Protein AF-A0A1Y1YD79-F1 (afdb_monomer_lite)

Foldseek 3Di:
DPDPDPDLVVLVVVLVVLVVVLVVVVVVCVVVLALVPPDLVVLLVQLLVLLLVLLVLLQQCLQPVQNRPLQVDVVRDPSSVSVNVSSVVNNVSSVVSNVSNLPRDDDPVVVVVNVVSVVVNVVSCCVSVVVSVVCNVCVDD

pLDDT: mean 78.59, std 9.64, range [39.59, 90.44]

Secondary structure (DSSP, 8-state):
-------HHHHHHHHHHHHHHHHHHHHHHHHHT--TTS-HHHHHHHHHHHHHHHHHHHHHHHH-TTT-TTS-SSSPPHHHHHHHHHHHHHHHHHHHHHHHHHHS---HHHHHHHHHHHHHHHHHHHHHHHHHHHHHHS---

Structure (mmCIF, N/CA/C/O backbone):
data_AF-A0A1Y1YD79-F1
#
_entry.id   AF-A0A1Y1YD79-F1
#
loop_
_atom_site.group_PDB
_atom_site.id
_atom_site.type_symbol
_atom_site.label_atom_id
_atom_site.label_alt_id
_atom_site.label_comp_id
_atom_site.label_asym_id
_atom_site.label_entity_id
_atom_site.label_seq_id
_atom_site.pdbx_PDB_ins_code
_atom_site.Cartn_x
_atom_site.Cartn_y
_atom_site.Cartn_z
_atom_site.occupancy
_atom_site.B_iso_or_equiv
_atom_site.auth_seq_id
_atom_site.auth_comp_id
_atom_site.auth_asym_id
_atom_site.auth_atom_id
_atom_site.pdbx_PDB_model_num
ATOM 1 N N . MET A 1 1 ? 23.266 -14.868 -17.206 1.00 39.59 1 MET A N 1
ATOM 2 C CA . MET A 1 1 ? 22.497 -15.774 -16.323 1.00 39.59 1 MET A CA 1
ATOM 3 C C . MET A 1 1 ? 21.156 -16.021 -16.988 1.00 39.59 1 MET A C 1
ATOM 5 O O . MET A 1 1 ? 20.575 -15.062 -17.471 1.00 39.59 1 MET A O 1
ATOM 9 N N . GLY A 1 2 ? 20.711 -17.273 -17.120 1.00 45.06 2 GLY A N 1
ATOM 10 C CA . GLY A 1 2 ? 19.407 -17.556 -17.725 1.00 45.06 2 GLY A CA 1
ATOM 11 C C . GLY A 1 2 ? 18.304 -16.983 -16.843 1.00 45.06 2 GLY A C 1
ATOM 12 O O . GLY A 1 2 ? 18.193 -17.384 -15.686 1.00 45.06 2 GLY A O 1
ATOM 13 N N . VAL A 1 3 ? 17.538 -16.026 -17.363 1.00 57.69 3 VAL A N 1
ATOM 14 C CA . VAL A 1 3 ? 16.358 -15.502 -16.676 1.00 57.69 3 VAL A CA 1
ATOM 15 C C . VAL A 1 3 ? 15.357 -16.651 -16.593 1.00 57.69 3 VAL A C 1
ATOM 17 O O . VAL A 1 3 ? 14.778 -17.063 -17.598 1.00 57.69 3 VAL A O 1
ATOM 20 N N . TYR A 1 4 ? 15.211 -17.242 -15.409 1.00 59.88 4 TYR A N 1
ATOM 21 C CA . TYR A 1 4 ? 14.162 -18.224 -15.172 1.00 59.88 4 TYR A CA 1
ATOM 22 C C . TYR A 1 4 ? 12.833 -17.479 -15.187 1.00 59.88 4 TYR A C 1
ATOM 24 O O . TYR A 1 4 ? 12.464 -16.807 -14.225 1.00 59.88 4 TYR A O 1
ATOM 32 N N . ASN A 1 5 ? 12.125 -17.576 -16.308 1.00 68.38 5 ASN A N 1
ATOM 33 C CA . ASN A 1 5 ? 10.818 -16.963 -16.457 1.00 68.38 5 ASN A CA 1
ATOM 34 C C . ASN A 1 5 ? 9.838 -17.665 -15.522 1.00 68.38 5 ASN A C 1
ATOM 36 O O . ASN A 1 5 ? 9.380 -18.771 -15.811 1.00 68.38 5 ASN A O 1
ATOM 40 N N . VAL A 1 6 ? 9.512 -17.020 -14.400 1.00 71.88 6 VAL A N 1
ATOM 41 C CA . VAL A 1 6 ? 8.352 -17.410 -13.597 1.00 71.88 6 VAL A CA 1
ATOM 42 C C . VAL A 1 6 ? 7.128 -17.304 -14.506 1.00 71.88 6 VAL A C 1
ATOM 44 O O . VAL A 1 6 ? 6.858 -16.199 -14.989 1.00 71.88 6 VAL A O 1
ATOM 47 N N . PRO A 1 7 ? 6.400 -18.407 -14.752 1.00 82.06 7 PRO A N 1
ATOM 48 C CA . PRO A 1 7 ? 5.242 -18.391 -15.629 1.00 82.06 7 PRO A CA 1
ATOM 49 C C . PRO A 1 7 ? 4.185 -17.387 -15.164 1.00 82.06 7 PRO A C 1
ATOM 51 O O . PRO A 1 7 ? 3.864 -17.324 -13.975 1.00 82.06 7 PRO A O 1
ATOM 54 N N . ASP A 1 8 ? 3.582 -16.663 -16.106 1.00 80.56 8 ASP A N 1
ATOM 55 C CA . ASP A 1 8 ? 2.579 -15.632 -15.804 1.00 80.56 8 ASP A CA 1
ATOM 56 C C . ASP A 1 8 ? 1.382 -16.189 -15.024 1.00 80.56 8 ASP A C 1
ATOM 58 O O . ASP A 1 8 ? 0.849 -15.527 -14.135 1.00 80.56 8 ASP A O 1
ATOM 62 N N . TRP A 1 9 ? 1.005 -17.449 -15.268 1.00 80.81 9 TRP A N 1
ATOM 63 C CA . TRP A 1 9 ? -0.070 -18.109 -14.525 1.00 80.81 9 TRP A CA 1
ATOM 64 C C . TRP A 1 9 ? 0.241 -18.247 -13.027 1.00 80.81 9 TRP A C 1
ATOM 66 O O . TRP A 1 9 ? -0.676 -18.140 -12.217 1.00 80.81 9 TRP A O 1
ATOM 76 N N . ILE A 1 10 ? 1.512 -18.418 -12.636 1.00 84.69 10 ILE A N 1
ATOM 77 C CA . ILE A 1 10 ? 1.909 -18.442 -11.220 1.00 84.69 10 ILE A CA 1
ATOM 78 C C . ILE A 1 10 ? 1.720 -17.054 -10.613 1.00 84.69 10 ILE A C 1
ATOM 80 O O . ILE A 1 10 ? 1.155 -16.941 -9.527 1.00 84.69 10 ILE A O 1
ATOM 84 N N . ARG A 1 11 ? 2.134 -15.995 -11.323 1.00 82.50 11 ARG A N 1
ATOM 85 C CA . ARG A 1 11 ? 1.959 -14.602 -10.877 1.00 82.50 11 ARG A CA 1
ATOM 86 C C . ARG A 1 11 ? 0.472 -14.267 -10.692 1.00 82.50 11 ARG A C 1
ATOM 88 O O . ARG A 1 11 ? 0.091 -13.690 -9.679 1.00 82.50 11 ARG A O 1
ATOM 95 N N . ILE A 1 12 ? -0.389 -14.721 -11.608 1.00 83.19 12 ILE A N 1
ATOM 96 C CA . ILE A 1 12 ? -1.851 -14.568 -11.501 1.00 83.19 12 ILE A CA 1
ATOM 97 C C . ILE A 1 12 ? -2.403 -15.334 -10.292 1.00 83.19 12 ILE A C 1
ATOM 99 O O . ILE A 1 12 ? -3.185 -14.780 -9.522 1.00 83.19 12 ILE A O 1
ATOM 103 N N . VAL A 1 13 ? -1.994 -16.592 -10.095 1.00 87.38 13 VAL A N 1
ATOM 104 C CA . VAL A 1 13 ? -2.427 -17.393 -8.938 1.00 87.38 13 VAL A CA 1
ATOM 105 C C . VAL A 1 13 ? -1.999 -16.738 -7.628 1.00 87.38 13 VAL A C 1
ATOM 107 O O . VAL A 1 13 ? -2.798 -16.689 -6.692 1.00 87.38 13 VAL A O 1
ATOM 110 N N . LEU A 1 14 ? -0.777 -16.204 -7.556 1.00 84.00 14 LEU A N 1
ATOM 111 C CA . LEU A 1 14 ? -0.285 -15.464 -6.396 1.00 84.00 14 LEU A CA 1
ATOM 112 C C . LEU A 1 14 ? -1.122 -14.212 -6.146 1.00 84.00 14 LEU A C 1
ATOM 114 O O . LEU A 1 14 ? -1.591 -14.032 -5.028 1.00 84.00 14 LEU A O 1
ATOM 118 N N . LEU A 1 15 ? -1.392 -13.409 -7.176 1.00 83.00 15 LEU A N 1
ATOM 119 C CA . LEU A 1 15 ?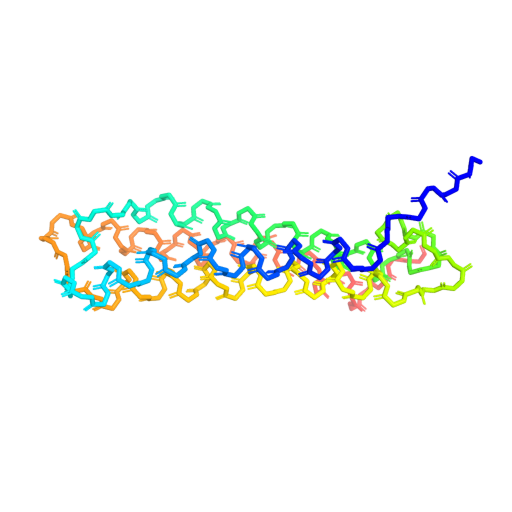 -2.233 -12.217 -7.068 1.00 83.00 15 LEU A CA 1
ATOM 120 C C . LEU A 1 15 ? -3.635 -12.560 -6.549 1.00 83.00 15 LEU A C 1
ATOM 122 O O . LEU A 1 15 ? -4.109 -11.954 -5.587 1.00 83.00 15 LEU A O 1
ATOM 126 N N . VAL A 1 16 ? -4.289 -13.568 -7.133 1.00 86.19 16 VAL A N 1
ATOM 127 C CA . VAL A 1 16 ? -5.619 -14.018 -6.694 1.00 86.19 16 VAL A CA 1
ATOM 128 C C . VAL A 1 16 ? -5.567 -14.542 -5.259 1.00 86.19 16 VAL A C 1
ATOM 130 O O . VAL A 1 16 ? -6.408 -14.173 -4.443 1.00 86.19 16 VAL A O 1
ATOM 133 N N . SER A 1 17 ? -4.563 -15.350 -4.915 1.00 82.94 17 SER A N 1
ATOM 134 C CA . SER A 1 17 ? -4.392 -15.893 -3.560 1.00 82.94 17 SER A CA 1
ATOM 135 C C . SER A 1 17 ? -4.144 -14.790 -2.532 1.00 82.94 17 SER A C 1
ATOM 137 O O . SER A 1 17 ? -4.716 -14.823 -1.441 1.00 82.94 17 SER A O 1
ATOM 139 N N . SER A 1 18 ? -3.351 -13.778 -2.894 1.00 83.81 18 SER A N 1
ATOM 140 C CA . SER A 1 18 ? -3.141 -12.578 -2.095 1.00 83.81 18 SER A CA 1
ATOM 141 C C . SER A 1 18 ? -4.470 -11.888 -1.829 1.00 83.81 18 SER A C 1
ATOM 143 O O . SER A 1 18 ? -4.804 -11.712 -0.667 1.00 83.81 18 SER A O 1
ATOM 145 N N . VAL A 1 19 ? -5.286 -11.602 -2.847 1.00 84.44 19 VAL A N 1
ATOM 146 C CA . VAL A 1 19 ? -6.618 -10.996 -2.657 1.00 84.44 19 VAL A CA 1
ATOM 147 C C . VAL A 1 19 ? -7.511 -11.866 -1.763 1.00 84.44 19 VAL A C 1
ATOM 149 O O . VAL A 1 19 ? -8.104 -11.374 -0.799 1.00 84.44 19 VAL A O 1
ATOM 152 N N . LEU A 1 20 ? -7.573 -13.173 -2.030 1.00 86.12 20 LEU A N 1
ATOM 153 C CA . LEU A 1 20 ? -8.403 -14.114 -1.273 1.00 86.12 20 LEU A CA 1
ATOM 154 C C . LEU A 1 20 ? -8.002 -14.205 0.205 1.00 86.12 20 LEU A C 1
ATOM 156 O O . LEU A 1 20 ? -8.864 -14.414 1.056 1.00 86.12 20 LEU A O 1
ATOM 160 N N . SER A 1 21 ? -6.730 -13.982 0.545 1.00 86.88 21 SER A N 1
ATOM 161 C CA . SER A 1 21 ? -6.255 -14.008 1.936 1.00 86.88 21 SER A CA 1
ATOM 162 C C . SER A 1 21 ? -6.819 -12.871 2.808 1.00 86.88 21 SER A C 1
ATOM 164 O O . SER A 1 21 ? -6.922 -13.015 4.032 1.00 86.88 21 SER A O 1
ATOM 166 N N . PHE A 1 22 ? -7.261 -11.768 2.192 1.00 83.25 22 PHE A N 1
ATOM 167 C CA . PHE A 1 22 ? -7.884 -10.631 2.881 1.00 83.25 22 PHE A CA 1
ATOM 168 C C . PHE A 1 22 ? -9.388 -10.842 3.089 1.00 83.25 22 PHE A C 1
ATOM 170 O O . PHE A 1 22 ? -9.973 -10.259 4.004 1.00 83.25 22 PHE A O 1
ATOM 177 N N . VAL A 1 23 ? -10.020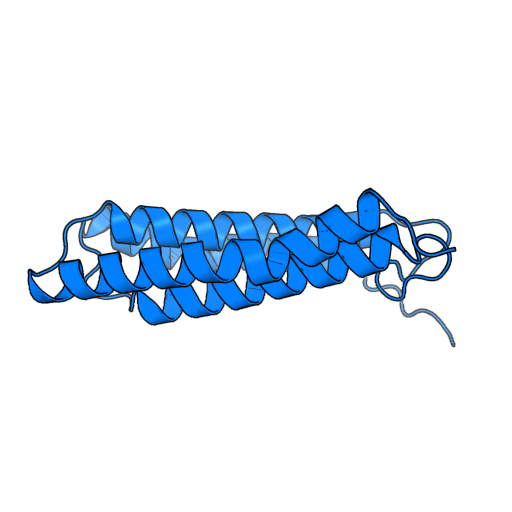 -11.718 2.300 1.00 83.38 23 VAL A N 1
ATOM 178 C CA . VAL A 1 23 ? -11.454 -12.033 2.394 1.00 83.38 23 VAL A CA 1
ATOM 179 C C . VAL A 1 23 ? -11.878 -12.497 3.791 1.00 83.38 23 VAL A C 1
ATOM 181 O O . VAL A 1 23 ? -12.824 -11.912 4.318 1.00 83.38 23 VAL A O 1
ATOM 184 N N . PRO A 1 24 ? -11.229 -13.477 4.458 1.00 81.88 24 PRO A N 1
ATOM 185 C CA . PRO A 1 24 ? -11.661 -13.900 5.792 1.00 81.88 24 PRO A CA 1
ATOM 186 C C . PRO A 1 24 ? -11.524 -12.780 6.832 1.00 81.88 24 PRO A C 1
ATOM 188 O O . PRO A 1 24 ? -12.332 -12.698 7.759 1.00 81.88 24 PRO A O 1
ATOM 191 N N . GLN A 1 25 ? -10.535 -11.896 6.666 1.00 82.31 25 GLN A N 1
ATOM 192 C CA . GLN A 1 25 ? -10.289 -10.764 7.558 1.00 82.31 25 GLN A CA 1
ATOM 193 C C . GLN A 1 25 ? -11.391 -9.712 7.396 1.00 82.31 25 GLN A C 1
ATOM 195 O O . GLN A 1 25 ? -12.022 -9.329 8.382 1.00 82.31 25 GLN A O 1
ATOM 200 N N . LEU A 1 26 ? -11.703 -9.332 6.153 1.00 80.19 26 LEU A N 1
ATOM 201 C CA . LEU A 1 26 ? -12.796 -8.416 5.826 1.00 80.19 26 LEU A CA 1
ATOM 202 C C . LEU A 1 26 ? -14.150 -8.989 6.248 1.00 80.19 26 LEU A C 1
ATOM 204 O O . LEU A 1 26 ? -14.896 -8.329 6.969 1.00 80.19 26 LEU A O 1
ATOM 208 N N . HIS A 1 27 ? -14.445 -10.237 5.877 1.00 82.38 27 HIS A N 1
ATOM 209 C CA . HIS A 1 27 ? -15.687 -10.914 6.241 1.00 82.38 27 HIS A CA 1
ATOM 210 C C . HIS A 1 27 ? -15.883 -10.942 7.760 1.00 82.38 27 HIS A C 1
ATOM 212 O O . HIS A 1 27 ? -16.970 -10.654 8.252 1.00 82.38 27 HIS A O 1
ATOM 218 N N . ARG A 1 28 ? -14.827 -11.218 8.536 1.00 80.06 28 ARG A N 1
ATOM 219 C CA . ARG A 1 28 ? -14.912 -11.201 10.000 1.00 80.06 28 ARG A CA 1
ATOM 220 C C . ARG A 1 28 ? -15.250 -9.813 10.549 1.00 80.06 28 ARG A C 1
ATOM 222 O O . ARG A 1 28 ? -16.073 -9.738 11.462 1.00 80.06 28 ARG A O 1
ATOM 229 N N . ILE A 1 29 ? -14.645 -8.745 10.022 1.00 81.75 29 ILE A N 1
ATOM 230 C CA . ILE A 1 29 ? -14.934 -7.373 10.468 1.00 81.75 29 ILE A CA 1
ATOM 231 C C .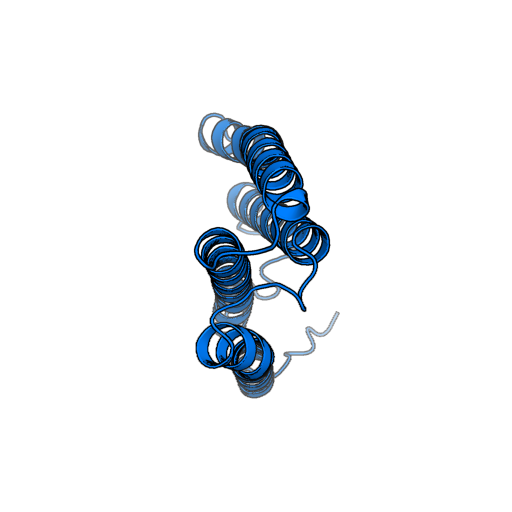 ILE A 1 29 ? -16.371 -6.982 10.102 1.00 81.75 29 ILE A C 1
ATOM 233 O O . ILE A 1 29 ? -17.109 -6.514 10.967 1.00 81.75 29 ILE A O 1
ATOM 237 N N . PHE A 1 30 ? -16.794 -7.231 8.859 1.00 80.25 30 PHE A N 1
ATOM 238 C CA . PHE A 1 30 ? -18.144 -6.901 8.394 1.00 80.25 30 PHE A CA 1
ATOM 239 C C . PHE A 1 30 ? -19.226 -7.668 9.159 1.00 80.25 30 PHE A C 1
ATOM 241 O O . PHE A 1 30 ? -20.208 -7.068 9.595 1.00 80.25 30 PHE A O 1
ATOM 248 N N . THR A 1 31 ? -19.026 -8.967 9.390 1.00 80.12 31 THR A N 1
ATOM 249 C CA . THR A 1 31 ? -20.000 -9.815 10.092 1.00 80.12 31 THR A CA 1
ATOM 250 C C . THR A 1 31 ? -20.111 -9.456 11.569 1.00 80.12 31 THR A C 1
ATOM 252 O O . THR A 1 31 ? -21.208 -9.453 12.123 1.00 80.12 31 THR A O 1
ATOM 255 N N . ARG A 1 32 ? -18.996 -9.123 12.230 1.00 78.19 32 ARG A N 1
ATOM 256 C CA . ARG A 1 32 ? -19.018 -8.771 13.657 1.00 78.19 32 ARG A CA 1
ATOM 257 C C . ARG A 1 32 ? -19.296 -7.288 13.916 1.00 78.19 32 ARG A C 1
ATOM 259 O O . ARG A 1 32 ? -19.572 -6.935 15.057 1.00 78.19 32 ARG A O 1
ATOM 266 N N . LYS A 1 33 ? -19.213 -6.429 12.890 1.00 76.56 33 LYS A N 1
ATOM 267 C CA . LYS A 1 33 ? -19.286 -4.955 12.986 1.00 76.56 33 LYS A CA 1
ATOM 268 C C . LYS A 1 33 ? -18.370 -4.363 14.067 1.00 76.56 33 LYS A C 1
ATOM 270 O O . LYS A 1 33 ? -18.629 -3.285 14.593 1.00 76.56 33 LYS A O 1
ATOM 275 N N . THR A 1 34 ? -17.300 -5.077 14.405 1.00 71.19 34 THR A N 1
ATOM 276 C CA . THR A 1 34 ? -16.303 -4.674 15.394 1.00 71.19 34 THR A CA 1
ATOM 277 C C . THR A 1 34 ? -14.920 -5.024 14.877 1.00 71.19 34 THR A C 1
ATOM 279 O O . THR A 1 34 ? -14.710 -6.084 14.281 1.00 71.19 34 THR A O 1
ATOM 282 N N . SER A 1 35 ? -13.965 -4.137 15.134 1.00 70.38 35 SER A N 1
ATOM 283 C CA . SER A 1 35 ? -12.552 -4.384 14.865 1.00 70.38 35 SER A CA 1
ATOM 284 C C . SER A 1 35 ? -11.830 -5.066 16.038 1.00 70.38 35 SER A C 1
ATOM 286 O O . SER A 1 35 ? -10.626 -5.281 15.940 1.00 70.38 35 SER A O 1
ATOM 288 N N . SER A 1 36 ? -12.517 -5.448 17.129 1.00 67.44 36 SER A N 1
ATOM 289 C CA . SER A 1 36 ? -11.917 -5.958 18.386 1.00 67.44 36 SER A CA 1
ATOM 290 C C . SER A 1 36 ? -11.238 -7.344 18.306 1.00 67.44 36 SER A C 1
ATOM 292 O O . SER A 1 36 ? -11.116 -8.048 19.303 1.00 67.44 36 SER A O 1
ATOM 294 N N . GLY A 1 37 ? -10.778 -7.769 17.131 1.00 68.00 37 GLY A N 1
ATOM 295 C CA . GLY A 1 37 ? -9.976 -8.983 16.943 1.00 68.00 37 GLY A CA 1
ATOM 296 C C . GLY A 1 37 ? -8.768 -8.803 16.027 1.00 68.00 37 GLY A C 1
ATOM 297 O O . GLY A 1 37 ? -8.051 -9.773 15.801 1.00 68.00 37 GLY A O 1
ATOM 298 N N . ILE A 1 38 ? -8.555 -7.600 15.488 1.00 74.94 38 ILE A N 1
ATOM 299 C CA . ILE A 1 38 ? -7.436 -7.269 14.605 1.00 74.94 38 ILE A CA 1
ATOM 300 C C . ILE A 1 38 ? -6.695 -6.094 15.235 1.00 74.94 38 ILE A C 1
ATOM 302 O O . ILE A 1 38 ? -7.295 -5.084 15.596 1.00 74.94 38 ILE A O 1
ATOM 306 N N . SER A 1 39 ? -5.382 -6.238 15.403 1.00 82.00 39 SER A N 1
ATOM 307 C CA . SER A 1 39 ? -4.554 -5.178 15.974 1.00 82.00 39 SER A CA 1
ATOM 308 C C . SER A 1 39 ? -4.391 -4.042 14.964 1.00 82.00 39 SER A C 1
ATOM 310 O O . SER A 1 39 ? -3.806 -4.239 13.900 1.00 82.00 39 SER A O 1
ATOM 312 N N . THR A 1 40 ? -4.854 -2.836 15.302 1.00 79.50 40 THR A N 1
ATOM 313 C CA . THR A 1 40 ? -4.667 -1.636 14.466 1.00 79.50 40 THR A CA 1
ATOM 314 C C . THR A 1 40 ? -3.190 -1.374 14.171 1.00 79.50 40 THR A C 1
ATOM 316 O O . THR A 1 40 ? -2.853 -0.991 13.056 1.00 79.50 40 THR A O 1
ATOM 319 N N . CYS A 1 41 ? -2.294 -1.640 15.130 1.00 79.88 41 CYS A N 1
ATOM 320 C CA . CYS A 1 41 ? -0.852 -1.495 14.923 1.00 79.88 41 CYS A CA 1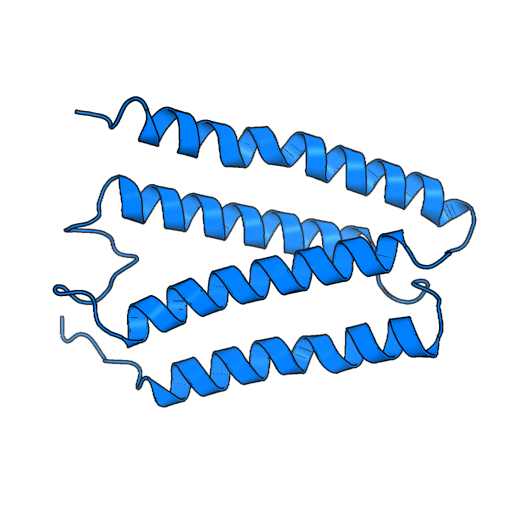
ATOM 321 C C . CYS A 1 41 ? -0.311 -2.518 13.916 1.00 79.88 41 CYS A C 1
ATOM 323 O O . CYS A 1 41 ? 0.556 -2.182 13.122 1.00 79.88 41 CYS A O 1
ATOM 325 N N . TYR A 1 42 ? -0.838 -3.747 13.911 1.00 85.50 42 TYR A N 1
ATOM 326 C CA . TYR A 1 42 ? -0.459 -4.751 12.913 1.00 85.50 42 TYR A CA 1
ATOM 327 C C . TYR A 1 42 ? -0.836 -4.291 11.500 1.00 85.50 42 TYR A C 1
ATOM 329 O O . TYR A 1 42 ? -0.006 -4.349 10.597 1.00 85.50 42 TYR A O 1
ATOM 337 N N . VAL A 1 43 ? -2.056 -3.776 11.317 1.00 86.38 43 VAL A N 1
ATOM 338 C CA . VAL A 1 43 ? -2.498 -3.240 10.017 1.00 86.38 43 VAL A CA 1
ATOM 339 C C . VAL A 1 43 ? -1.663 -2.022 9.619 1.00 86.38 43 VAL A C 1
ATOM 341 O O . VAL A 1 43 ? -1.233 -1.933 8.475 1.00 86.38 43 VAL A O 1
ATOM 344 N N . LEU A 1 44 ? -1.371 -1.128 10.569 1.00 85.81 44 LEU A N 1
ATOM 345 C CA . LEU A 1 44 ? -0.528 0.045 10.346 1.00 85.81 44 LEU A CA 1
ATOM 346 C C . LEU A 1 44 ? 0.878 -0.334 9.868 1.00 85.81 44 LEU A C 1
ATOM 348 O O . LEU A 1 44 ? 1.337 0.216 8.877 1.00 85.81 44 LEU A O 1
ATOM 352 N N . PHE A 1 45 ? 1.563 -1.259 10.543 1.00 87.00 45 PHE A N 1
ATOM 353 C CA . PHE A 1 45 ? 2.925 -1.640 10.159 1.00 87.00 45 PHE A CA 1
ATOM 354 C C . PHE A 1 45 ? 2.977 -2.329 8.796 1.00 87.00 45 PHE A C 1
ATOM 356 O O . PHE A 1 45 ? 3.885 -2.055 8.016 1.00 87.00 45 PHE A O 1
ATOM 363 N N . ASN A 1 46 ? 1.993 -3.173 8.476 1.00 88.69 46 ASN A N 1
ATOM 364 C CA . ASN A 1 46 ? 1.911 -3.766 7.142 1.00 88.69 46 ASN A CA 1
ATOM 365 C C . ASN A 1 46 ? 1.622 -2.716 6.064 1.00 88.69 46 ASN A C 1
ATOM 367 O O . ASN A 1 46 ? 2.197 -2.784 4.979 1.00 88.69 46 ASN A O 1
ATOM 371 N N . LEU A 1 47 ? 0.776 -1.726 6.367 1.00 88.44 47 LEU A N 1
ATOM 372 C CA . LEU A 1 47 ? 0.516 -0.610 5.465 1.00 88.44 47 LEU A CA 1
ATOM 373 C C . LEU A 1 47 ? 1.782 0.229 5.246 1.00 88.44 47 LEU A C 1
ATOM 375 O O . LEU A 1 47 ? 2.137 0.472 4.102 1.00 88.44 47 LEU A O 1
ATOM 379 N N . ILE A 1 48 ? 2.502 0.594 6.314 1.00 89.12 48 ILE A N 1
ATOM 380 C CA . ILE A 1 48 ? 3.791 1.304 6.236 1.00 89.12 48 ILE A CA 1
ATOM 381 C C . ILE A 1 48 ? 4.782 0.522 5.371 1.00 89.12 48 ILE A C 1
ATOM 383 O O . ILE A 1 48 ? 5.325 1.078 4.423 1.00 89.12 48 ILE A O 1
ATOM 387 N N . SER A 1 49 ? 4.965 -0.773 5.646 1.00 90.44 49 SER A N 1
ATOM 388 C CA . SER A 1 49 ? 5.906 -1.614 4.900 1.00 90.44 49 SER A CA 1
ATOM 389 C C . SER A 1 49 ? 5.535 -1.737 3.420 1.00 90.44 49 SER A C 1
ATOM 391 O O . SER A 1 49 ? 6.406 -1.660 2.559 1.00 90.44 49 SER A O 1
ATOM 393 N N . THR A 1 50 ? 4.245 -1.884 3.105 1.00 89.88 50 THR A N 1
ATOM 394 C CA . THR A 1 50 ? 3.784 -1.971 1.711 1.00 89.88 50 THR A CA 1
ATOM 395 C C . THR A 1 50 ? 3.951 -0.634 0.988 1.00 89.88 50 THR A C 1
ATOM 397 O O . THR A 1 50 ? 4.384 -0.614 -0.161 1.00 89.88 50 THR A O 1
ATOM 400 N N . THR A 1 51 ? 3.658 0.486 1.657 1.00 87.62 51 THR A N 1
ATOM 401 C CA . THR A 1 51 ? 3.877 1.834 1.115 1.00 87.62 51 THR A CA 1
ATOM 402 C C . THR A 1 51 ? 5.360 2.085 0.853 1.00 87.62 51 THR A C 1
ATOM 404 O O . THR A 1 51 ? 5.705 2.580 -0.211 1.00 87.62 51 THR A O 1
ATOM 407 N N . GLU A 1 52 ? 6.245 1.692 1.768 1.00 88.25 52 GLU A N 1
ATOM 408 C CA . GLU A 1 52 ? 7.695 1.814 1.585 1.00 88.25 52 GLU A CA 1
ATOM 409 C C . GLU A 1 52 ? 8.196 1.006 0.383 1.00 88.25 52 GLU A C 1
ATOM 411 O O . GLU A 1 52 ? 8.911 1.539 -0.464 1.00 88.25 52 GLU A O 1
ATOM 416 N N . GLN A 1 53 ? 7.772 -0.256 0.261 1.00 87.50 53 GLN A N 1
ATOM 417 C CA . GLN A 1 53 ? 8.122 -1.105 -0.881 1.00 87.50 53 GLN A CA 1
ATOM 418 C C . GLN A 1 53 ? 7.623 -0.518 -2.206 1.00 87.50 53 GLN A C 1
ATOM 420 O O . GLN A 1 53 ? 8.360 -0.523 -3.189 1.00 87.50 53 GLN A O 1
ATOM 425 N N . PHE A 1 54 ? 6.405 0.031 -2.225 1.00 86.44 54 PHE A N 1
ATOM 426 C CA . PHE A 1 54 ? 5.846 0.688 -3.406 1.00 86.44 54 PHE A CA 1
ATOM 427 C C . PHE A 1 54 ? 6.650 1.926 -3.810 1.00 86.44 54 PHE A C 1
ATOM 429 O O . PHE A 1 54 ? 6.992 2.088 -4.979 1.00 86.44 54 PHE A O 1
ATOM 436 N N . THR A 1 55 ? 6.994 2.772 -2.841 1.00 85.69 55 THR A N 1
ATOM 437 C CA . THR A 1 55 ? 7.818 3.966 -3.040 1.00 85.69 55 THR A CA 1
ATOM 438 C C . THR A 1 55 ? 9.201 3.615 -3.595 1.00 85.69 55 THR A C 1
ATOM 440 O O . THR A 1 55 ? 9.640 4.228 -4.565 1.00 85.69 55 THR A O 1
ATOM 443 N N . LEU A 1 56 ? 9.878 2.611 -3.027 1.00 83.81 56 LEU A N 1
ATOM 444 C CA . LEU A 1 56 ? 11.193 2.159 -3.500 1.00 83.81 56 LEU A CA 1
ATOM 445 C C . LEU A 1 56 ? 11.126 1.567 -4.910 1.00 83.81 56 LEU A C 1
ATOM 447 O O . LEU A 1 56 ? 11.978 1.866 -5.745 1.00 83.81 56 LEU A O 1
ATOM 451 N N . ALA A 1 57 ? 10.103 0.755 -5.190 1.00 82.81 57 ALA A N 1
ATOM 452 C CA . ALA A 1 57 ? 9.883 0.209 -6.523 1.00 82.81 57 ALA A CA 1
ATOM 453 C C . ALA A 1 57 ? 9.651 1.330 -7.543 1.00 82.81 57 ALA A C 1
ATOM 455 O O . ALA A 1 57 ? 10.263 1.329 -8.605 1.00 82.81 57 ALA A O 1
ATOM 456 N N . PHE A 1 58 ? 8.825 2.321 -7.204 1.00 81.81 58 PHE A N 1
ATOM 457 C CA . PHE A 1 58 ? 8.577 3.472 -8.066 1.00 81.81 58 PHE A CA 1
ATOM 458 C C . PHE A 1 58 ? 9.852 4.292 -8.319 1.00 81.81 58 PHE A C 1
ATOM 460 O O . PHE A 1 58 ? 10.146 4.606 -9.467 1.00 81.81 58 PHE A O 1
ATOM 467 N N . PHE A 1 59 ? 10.643 4.573 -7.280 1.00 80.94 59 PHE A N 1
ATOM 468 C CA . PHE A 1 59 ? 11.935 5.257 -7.406 1.00 80.94 59 PHE A CA 1
ATOM 469 C C . PHE A 1 59 ? 12.904 4.504 -8.334 1.00 80.94 59 PHE A C 1
ATOM 471 O O . PHE A 1 59 ? 13.539 5.103 -9.198 1.00 80.94 59 PHE A O 1
ATOM 478 N N . CYS A 1 60 ? 12.995 3.178 -8.193 1.00 76.75 60 CYS A N 1
ATOM 479 C CA . CYS A 1 60 ? 13.848 2.345 -9.042 1.00 76.75 60 CYS A CA 1
ATOM 480 C C . CYS A 1 60 ? 13.414 2.399 -10.515 1.00 76.75 60 CYS A C 1
ATOM 482 O O . CYS A 1 60 ? 14.258 2.553 -11.395 1.00 76.75 60 CYS A O 1
ATOM 484 N N . ILE A 1 61 ? 12.103 2.342 -10.769 1.00 76.69 61 ILE A N 1
ATOM 485 C CA . ILE A 1 61 ? 11.524 2.435 -12.114 1.00 76.69 61 ILE A CA 1
ATOM 486 C C . ILE A 1 61 ? 11.795 3.801 -12.750 1.00 76.69 61 ILE A C 1
ATOM 488 O O . ILE A 1 61 ? 12.138 3.857 -13.925 1.00 76.69 61 ILE A O 1
ATOM 492 N N . VAL A 1 62 ? 11.617 4.895 -12.004 1.00 75.62 62 VAL A N 1
ATOM 493 C CA . VAL A 1 62 ? 11.776 6.254 -12.543 1.00 75.62 62 VAL A CA 1
ATOM 494 C C . VAL A 1 62 ? 13.236 6.557 -12.870 1.00 75.62 62 VAL A C 1
ATOM 496 O O . VAL A 1 62 ? 13.512 7.063 -13.954 1.00 75.62 62 VAL A O 1
ATOM 499 N N . ASN A 1 63 ? 14.166 6.209 -11.977 1.00 73.62 63 ASN A N 1
ATOM 500 C CA . ASN A 1 63 ? 15.581 6.545 -12.160 1.00 73.62 63 ASN A CA 1
ATOM 501 C C . ASN A 1 63 ? 16.354 5.584 -13.051 1.00 73.62 63 ASN A C 1
ATOM 503 O O . ASN A 1 63 ? 17.346 5.973 -13.654 1.00 73.62 63 ASN A O 1
ATOM 507 N N . ASN A 1 64 ? 15.952 4.317 -13.098 1.00 71.44 64 ASN A N 1
ATOM 508 C CA . ASN A 1 64 ? 16.717 3.284 -13.787 1.00 71.44 64 ASN A CA 1
ATOM 509 C C . ASN A 1 64 ? 15.824 2.512 -14.753 1.00 71.44 64 ASN A C 1
ATOM 511 O O . ASN A 1 64 ? 15.963 1.307 -14.850 1.00 71.44 64 ASN A O 1
ATOM 515 N N . PHE A 1 65 ? 14.891 3.157 -15.456 1.00 67.50 65 PHE A N 1
ATOM 516 C CA . PHE A 1 65 ? 13.893 2.446 -16.269 1.00 67.50 65 PHE A CA 1
ATOM 517 C C . PHE A 1 65 ? 14.494 1.367 -17.194 1.00 67.50 65 PHE A C 1
ATOM 519 O O . PHE A 1 65 ? 13.987 0.246 -17.226 1.00 67.50 65 PHE A O 1
ATOM 526 N N . ASP A 1 66 ? 15.602 1.679 -17.875 1.00 60.97 66 ASP A N 1
ATOM 527 C CA . ASP A 1 66 ? 16.271 0.771 -18.820 1.00 60.97 66 ASP A CA 1
ATOM 528 C C . ASP A 1 66 ? 17.125 -0.330 -18.152 1.00 60.97 66 ASP A C 1
ATOM 530 O O . ASP A 1 66 ? 17.389 -1.351 -18.786 1.00 60.97 66 ASP A O 1
ATOM 534 N N . ASP A 1 67 ? 17.519 -0.148 -16.885 1.00 62.94 67 ASP A N 1
ATOM 535 C CA . ASP A 1 67 ? 18.446 -1.022 -16.132 1.00 62.94 67 ASP A CA 1
ATOM 536 C C . ASP A 1 67 ? 17.888 -1.428 -14.748 1.00 62.94 67 ASP A C 1
ATOM 538 O O . ASP A 1 67 ? 18.612 -1.828 -13.835 1.00 62.94 67 ASP A O 1
ATOM 542 N N . SER A 1 68 ? 16.577 -1.280 -14.545 1.00 59.50 68 SER A N 1
ATOM 543 C CA . SER A 1 68 ? 15.964 -1.489 -13.236 1.00 59.50 68 SER A CA 1
ATOM 544 C C . SER A 1 68 ? 15.866 -2.979 -12.946 1.00 59.50 68 SER A C 1
ATOM 546 O O . SER A 1 68 ? 15.152 -3.708 -13.627 1.00 59.50 68 SER A O 1
ATOM 548 N N . ASP A 1 69 ? 16.468 -3.417 -11.838 1.00 63.53 69 ASP A N 1
ATOM 549 C CA . ASP A 1 69 ? 16.297 -4.778 -11.299 1.00 63.53 69 ASP A CA 1
ATOM 550 C C . ASP A 1 69 ? 14.819 -5.127 -11.005 1.00 63.53 69 ASP A C 1
ATOM 552 O O . ASP A 1 69 ? 14.471 -6.286 -10.763 1.00 63.53 69 ASP A O 1
ATOM 556 N N . PHE A 1 70 ? 13.932 -4.125 -11.011 1.00 65.19 70 PHE A N 1
ATOM 557 C CA . PHE A 1 70 ? 12.494 -4.305 -10.874 1.00 65.19 70 PHE A CA 1
ATOM 558 C C . PHE A 1 70 ? 11.838 -4.894 -12.134 1.00 65.19 70 PHE A C 1
ATOM 560 O O . PHE A 1 70 ? 10.955 -5.750 -12.020 1.00 65.19 70 PHE A O 1
ATOM 567 N N . PHE A 1 71 ? 12.267 -4.464 -13.324 1.00 68.88 71 PHE A N 1
ATOM 568 C CA . PHE A 1 71 ? 11.839 -5.033 -14.597 1.00 68.88 71 PHE A CA 1
ATOM 569 C C . PHE A 1 71 ? 12.890 -6.035 -15.068 1.00 68.88 71 PHE A C 1
ATOM 571 O O . PHE A 1 71 ? 13.879 -5.696 -15.703 1.00 68.88 71 PHE A O 1
ATOM 578 N N . VAL A 1 72 ? 12.660 -7.307 -14.740 1.00 66.62 72 VAL A N 1
ATOM 579 C CA . VAL A 1 72 ? 13.605 -8.400 -15.022 1.00 66.62 72 VAL A CA 1
ATOM 580 C C . VAL A 1 72 ? 13.819 -8.596 -16.532 1.00 66.62 72 VAL A C 1
ATOM 582 O O . VAL A 1 72 ? 14.852 -9.123 -16.955 1.00 66.62 72 VAL A O 1
ATOM 585 N N . HIS A 1 73 ? 12.843 -8.206 -17.355 1.00 65.12 73 HIS A N 1
ATOM 586 C CA . HIS A 1 73 ? 12.896 -8.336 -18.807 1.00 65.12 73 HIS A CA 1
ATOM 587 C C . HIS A 1 73 ? 13.068 -6.984 -19.507 1.00 65.12 73 HIS A C 1
ATOM 589 O O . HIS A 1 73 ? 12.256 -6.081 -19.326 1.00 65.12 73 HIS A O 1
ATOM 595 N N . SER A 1 74 ? 14.047 -6.911 -20.413 1.00 64.44 74 SER A N 1
ATOM 596 C CA . SER A 1 74 ? 14.188 -5.835 -21.406 1.00 64.44 74 SER A CA 1
ATOM 597 C C . SER A 1 74 ? 13.981 -6.430 -22.810 1.00 64.44 74 SER A C 1
ATOM 599 O O . SER A 1 74 ? 14.850 -7.172 -23.279 1.00 64.44 74 SER A O 1
ATOM 601 N N . PRO A 1 75 ? 12.855 -6.174 -23.510 1.00 68.81 75 PRO A N 1
ATOM 602 C CA . PRO A 1 75 ? 11.763 -5.254 -23.171 1.00 68.81 75 PRO A CA 1
ATOM 603 C C . PRO A 1 75 ? 10.817 -5.788 -22.083 1.00 68.81 75 PRO A C 1
ATOM 605 O O . PRO A 1 75 ? 10.636 -7.001 -21.951 1.00 68.81 75 PRO A O 1
ATOM 608 N N . VAL A 1 76 ? 10.174 -4.861 -21.362 1.00 73.19 76 VAL A N 1
ATOM 609 C CA . VAL A 1 76 ? 9.248 -5.151 -20.254 1.00 73.19 76 VAL A CA 1
ATOM 610 C C . VAL A 1 76 ? 8.171 -6.142 -20.688 1.00 73.19 76 VAL A C 1
ATOM 612 O O . VAL A 1 76 ? 7.422 -5.898 -21.639 1.00 73.19 76 VAL A O 1
ATOM 615 N N . ASN A 1 77 ? 8.071 -7.258 -19.969 1.00 79.38 77 ASN A N 1
ATOM 616 C CA . ASN A 1 77 ? 7.126 -8.325 -20.276 1.00 79.38 77 ASN A CA 1
ATOM 617 C C . ASN A 1 77 ? 5.811 -8.178 -19.483 1.00 79.38 77 ASN A C 1
ATOM 619 O O . ASN A 1 77 ? 5.757 -7.540 -18.432 1.00 79.38 77 ASN A O 1
ATOM 623 N N . ALA A 1 78 ? 4.739 -8.827 -19.951 1.00 76.31 78 ALA A N 1
ATOM 624 C CA . ALA A 1 78 ? 3.431 -8.854 -19.289 1.00 76.31 78 ALA A CA 1
ATOM 625 C C . ALA A 1 78 ? 3.513 -9.316 -17.823 1.00 76.31 78 ALA A C 1
ATOM 627 O O . ALA A 1 78 ? 2.819 -8.778 -16.960 1.00 76.31 78 ALA A O 1
ATOM 628 N N . GLY A 1 79 ? 4.400 -10.266 -17.519 1.00 75.88 79 GLY A N 1
ATOM 629 C CA . GLY A 1 79 ? 4.625 -10.728 -16.155 1.00 75.88 79 GLY A CA 1
ATOM 630 C C . GLY A 1 79 ? 5.086 -9.624 -15.202 1.00 75.88 79 GLY A C 1
ATOM 631 O O . GLY A 1 79 ? 4.710 -9.644 -14.026 1.00 75.88 79 GLY A O 1
ATOM 632 N N . ASP A 1 80 ? 5.907 -8.677 -15.651 1.00 78.88 80 ASP A N 1
ATOM 633 C CA . ASP A 1 80 ? 6.460 -7.651 -14.759 1.00 78.88 80 ASP A CA 1
ATOM 634 C C . ASP A 1 80 ? 5.418 -6.577 -14.446 1.00 78.88 80 ASP A C 1
ATOM 636 O O . ASP A 1 80 ? 5.295 -6.137 -13.301 1.00 78.88 80 ASP A O 1
ATOM 640 N N . TRP A 1 81 ? 4.549 -6.284 -15.416 1.00 79.94 81 TRP A N 1
ATOM 641 C CA . TRP A 1 81 ? 3.329 -5.512 -15.186 1.00 79.94 81 TRP A CA 1
ATOM 642 C C . TRP A 1 81 ? 2.402 -6.180 -14.165 1.00 79.94 81 TRP A C 1
ATOM 644 O O . TRP A 1 81 ? 1.834 -5.490 -13.319 1.00 79.94 81 TRP A O 1
ATOM 654 N N . ILE A 1 82 ? 2.270 -7.513 -14.191 1.00 81.50 82 ILE A N 1
ATOM 655 C CA . ILE A 1 82 ? 1.486 -8.252 -13.186 1.00 81.50 82 ILE A CA 1
ATOM 656 C C . ILE A 1 82 ? 2.116 -8.119 -11.795 1.00 81.50 82 ILE A C 1
ATOM 658 O O . ILE A 1 82 ? 1.388 -7.941 -10.821 1.00 81.50 82 ILE A O 1
ATOM 662 N N . ASN A 1 83 ? 3.445 -8.168 -11.683 1.00 82.69 83 ASN A N 1
ATOM 663 C CA . ASN A 1 83 ? 4.139 -8.019 -10.400 1.00 82.69 83 ASN A CA 1
ATOM 664 C C . ASN A 1 83 ? 3.956 -6.608 -9.815 1.00 82.69 83 ASN A C 1
ATOM 666 O O . ASN A 1 83 ? 3.639 -6.443 -8.636 1.00 82.69 83 ASN A O 1
ATOM 670 N N . TRP A 1 84 ? 4.065 -5.586 -10.664 1.00 82.56 84 TRP A N 1
ATOM 671 C CA . TRP A 1 84 ? 3.773 -4.207 -10.284 1.00 82.56 84 TRP A CA 1
ATOM 672 C C . TRP A 1 84 ? 2.308 -4.028 -9.856 1.00 82.56 84 TRP A C 1
ATOM 674 O O . TRP A 1 84 ? 2.023 -3.472 -8.792 1.00 82.56 84 TRP A O 1
ATOM 684 N N . ALA A 1 85 ? 1.368 -4.589 -10.626 1.00 84.25 85 ALA A N 1
ATOM 685 C CA . ALA A 1 85 ? -0.052 -4.580 -10.289 1.00 84.25 85 ALA A CA 1
ATOM 686 C C . ALA A 1 85 ? -0.341 -5.311 -8.968 1.00 84.25 85 ALA A C 1
ATOM 688 O O . ALA A 1 85 ? -1.156 -4.843 -8.176 1.00 84.25 85 ALA A O 1
ATOM 689 N N . GLN A 1 86 ? 0.340 -6.425 -8.689 1.00 85.50 86 GLN A N 1
ATOM 690 C CA . GLN A 1 86 ? 0.206 -7.160 -7.432 1.00 85.50 86 GLN A CA 1
ATOM 691 C C . GLN A 1 86 ? 0.595 -6.286 -6.236 1.00 85.50 86 GLN A C 1
ATOM 693 O O . GLN A 1 86 ? -0.127 -6.263 -5.238 1.00 85.50 86 GLN A O 1
ATOM 698 N N . MET A 1 87 ? 1.686 -5.525 -6.345 1.00 84.75 87 MET A N 1
ATOM 699 C CA . MET A 1 87 ? 2.120 -4.606 -5.294 1.00 84.75 87 MET A CA 1
ATOM 700 C C . MET A 1 87 ? 1.102 -3.475 -5.071 1.00 84.75 87 MET A C 1
ATOM 702 O O . MET A 1 87 ? 0.727 -3.196 -3.931 1.00 84.75 87 MET A O 1
ATOM 706 N N . ALA A 1 88 ? 0.579 -2.888 -6.153 1.00 86.38 88 ALA A N 1
ATOM 707 C CA . ALA A 1 88 ? -0.456 -1.857 -6.081 1.00 86.38 88 ALA A CA 1
ATOM 708 C C . ALA A 1 88 ? -1.755 -2.380 -5.436 1.00 86.38 88 ALA A C 1
ATOM 710 O O . ALA A 1 88 ? -2.318 -1.745 -4.542 1.00 86.38 88 ALA A O 1
ATOM 711 N N . VAL A 1 89 ? -2.211 -3.571 -5.840 1.00 87.88 89 VAL A N 1
ATOM 712 C CA . VAL A 1 89 ? -3.402 -4.224 -5.274 1.00 87.88 89 VAL A CA 1
ATOM 713 C C . VAL A 1 89 ? -3.209 -4.519 -3.786 1.00 87.88 89 VAL A C 1
ATOM 715 O O . VAL A 1 89 ? -4.109 -4.246 -2.993 1.00 87.88 89 VAL A O 1
ATOM 718 N N . LEU A 1 90 ? -2.040 -5.022 -3.381 1.00 88.50 90 LEU A N 1
ATOM 719 C CA . LEU A 1 90 ? -1.722 -5.256 -1.970 1.00 88.50 90 LEU A CA 1
ATOM 720 C C . LEU A 1 90 ? -1.755 -3.960 -1.150 1.00 88.50 90 LEU A C 1
ATOM 722 O O . LEU A 1 90 ? -2.338 -3.947 -0.064 1.00 88.50 90 LEU A O 1
ATOM 726 N N . GLY A 1 91 ? -1.209 -2.863 -1.681 1.00 87.69 91 GLY A N 1
ATOM 727 C CA . GLY A 1 91 ? -1.290 -1.544 -1.049 1.00 87.69 91 GLY A CA 1
ATOM 728 C C . GLY A 1 91 ? -2.735 -1.086 -0.839 1.00 87.69 91 GLY A C 1
ATOM 729 O O . GLY A 1 91 ? -3.115 -0.698 0.268 1.00 87.69 91 GLY A O 1
ATOM 730 N N . LEU A 1 92 ? -3.578 -1.210 -1.869 1.00 88.19 92 LEU A N 1
ATOM 731 C CA . LEU A 1 92 ? -5.003 -0.866 -1.789 1.00 88.19 92 LEU A CA 1
ATOM 732 C C . LEU A 1 92 ? -5.765 -1.734 -0.781 1.00 88.19 92 LEU A C 1
ATOM 734 O O . LEU A 1 92 ? -6.641 -1.228 -0.075 1.00 88.19 92 LEU A O 1
ATOM 738 N N . LEU A 1 93 ? -5.437 -3.023 -0.679 1.00 88.06 93 LEU A N 1
ATOM 739 C CA . LEU A 1 93 ? -6.055 -3.937 0.281 1.00 88.06 93 LEU A CA 1
ATOM 740 C C . LEU A 1 93 ? -5.690 -3.581 1.727 1.00 88.06 93 LEU A C 1
ATOM 742 O O . LEU A 1 93 ? -6.581 -3.511 2.578 1.00 88.06 93 LEU A O 1
ATOM 746 N N . TRP A 1 94 ? -4.414 -3.299 2.006 1.00 88.00 94 TRP A N 1
ATOM 747 C CA . TRP A 1 94 ? -3.973 -2.846 3.328 1.00 88.00 94 TRP A CA 1
ATOM 748 C C . TRP A 1 94 ? -4.581 -1.498 3.709 1.00 88.00 94 TRP A C 1
ATOM 750 O O . TRP A 1 94 ? -5.046 -1.332 4.838 1.00 88.00 94 TRP A O 1
ATOM 760 N N . LEU A 1 95 ? -4.654 -0.564 2.759 1.00 87.75 95 LEU A N 1
ATOM 761 C CA . LEU A 1 95 ? -5.285 0.735 2.964 1.00 87.75 95 LEU A CA 1
ATOM 762 C C . LEU A 1 95 ? -6.781 0.575 3.277 1.00 87.75 95 LEU A C 1
ATOM 764 O O . LEU A 1 95 ? -7.292 1.159 4.233 1.00 87.75 95 LEU A O 1
ATOM 768 N N . SER A 1 96 ? -7.474 -0.275 2.515 1.00 86.56 96 SER A N 1
ATOM 769 C CA . SER A 1 96 ? -8.891 -0.591 2.723 1.00 86.56 96 SER A CA 1
ATOM 770 C C . SER A 1 96 ? -9.132 -1.228 4.093 1.00 86.56 96 SER A C 1
ATOM 772 O O . SER A 1 96 ? -10.042 -0.813 4.811 1.00 86.56 96 SER A O 1
ATOM 774 N N . LEU A 1 97 ? -8.298 -2.191 4.504 1.00 85.19 97 LEU A N 1
ATOM 775 C CA . LEU A 1 97 ? -8.365 -2.788 5.842 1.00 85.19 97 LEU A CA 1
ATOM 776 C C . LEU A 1 97 ? -8.135 -1.758 6.946 1.00 85.19 97 LEU A C 1
ATOM 778 O O . LEU A 1 97 ? -8.829 -1.796 7.963 1.00 85.19 97 LEU A O 1
ATOM 782 N N . PHE A 1 98 ? -7.190 -0.838 6.755 1.00 86.12 98 PHE A N 1
ATOM 783 C CA . PHE A 1 98 ? -6.931 0.236 7.705 1.00 86.12 98 PHE A CA 1
ATOM 784 C C . PHE A 1 98 ? -8.162 1.136 7.862 1.00 86.12 98 PHE A C 1
ATOM 786 O O . PHE A 1 98 ? -8.632 1.330 8.983 1.00 86.12 98 PHE A O 1
ATOM 793 N N . PHE A 1 99 ? -8.769 1.583 6.757 1.00 85.25 99 PHE A N 1
ATOM 794 C CA . PHE A 1 99 ? -10.010 2.365 6.787 1.00 85.25 99 PHE A CA 1
ATOM 795 C C . PHE A 1 99 ? -11.167 1.622 7.453 1.00 85.25 99 PHE A C 1
ATOM 797 O O . PHE A 1 99 ? -11.862 2.187 8.297 1.00 85.25 99 PHE A O 1
ATOM 804 N N . VAL A 1 100 ? -11.356 0.345 7.124 1.00 84.50 100 VAL A N 1
ATOM 805 C CA . VAL A 1 100 ? -12.393 -0.500 7.725 1.00 84.50 100 VAL A CA 1
ATOM 806 C C . VAL A 1 100 ? -12.170 -0.643 9.238 1.00 84.50 100 VAL A C 1
ATOM 808 O O . VAL A 1 100 ? -13.114 -0.498 10.017 1.00 84.50 100 VAL A O 1
ATOM 811 N N . CYS A 1 101 ? -10.924 -0.842 9.682 1.00 82.06 101 CYS A N 1
ATOM 812 C CA . CYS A 1 101 ? -10.580 -0.881 11.106 1.00 82.06 101 CYS A CA 1
ATOM 813 C C . CYS A 1 101 ? -10.853 0.454 11.812 1.00 82.06 101 CYS A C 1
ATOM 815 O O . CYS A 1 101 ? -11.226 0.455 12.985 1.00 82.06 101 CYS A O 1
ATOM 817 N N . LEU A 1 102 ? -10.692 1.589 11.127 1.00 81.50 102 LEU A N 1
ATOM 818 C CA . LEU A 1 102 ? -11.021 2.907 11.670 1.00 81.50 102 LEU A CA 1
ATOM 819 C C . LEU A 1 102 ? -12.534 3.125 11.767 1.00 81.50 102 LEU A C 1
ATOM 821 O O . LEU A 1 102 ? -12.996 3.553 12.826 1.00 81.50 102 LEU A O 1
ATOM 825 N N . TYR A 1 103 ? -13.278 2.776 10.713 1.00 82.50 103 TYR A N 1
ATOM 826 C CA . TYR A 1 103 ? -14.719 3.004 10.587 1.00 82.50 103 TYR A CA 1
ATOM 827 C C . TYR A 1 103 ? -15.545 2.225 11.615 1.00 82.50 103 TYR A C 1
ATOM 829 O O . TYR A 1 103 ? -16.440 2.789 12.244 1.00 82.50 103 TYR A O 1
ATOM 837 N N . PHE A 1 104 ? -15.251 0.937 11.818 1.00 80.19 104 PHE A N 1
ATOM 838 C CA . PHE A 1 104 ? -16.025 0.138 12.767 1.00 80.19 104 PHE A CA 1
ATOM 839 C C . PHE A 1 104 ? -15.690 0.503 14.218 1.00 80.19 104 PHE A C 1
ATOM 841 O O . PHE A 1 104 ? -14.511 0.630 14.568 1.00 80.19 104 PHE A O 1
ATOM 848 N N . PRO A 1 105 ? -16.699 0.658 15.093 1.00 68.12 105 PRO A N 1
ATOM 849 C CA . PRO A 1 105 ? -16.476 1.014 16.485 1.00 68.12 105 PRO A CA 1
ATOM 850 C C . PRO A 1 105 ? -15.678 -0.080 17.207 1.00 68.12 105 PRO A C 1
ATOM 852 O O . PRO A 1 105 ? -15.869 -1.277 16.990 1.00 68.12 105 PRO A O 1
ATOM 855 N N . SER A 1 106 ? -14.774 0.357 18.078 1.00 66.69 106 SER A N 1
ATOM 856 C CA . SER A 1 106 ? -14.053 -0.494 19.022 1.00 66.69 106 SER A CA 1
ATOM 857 C C . SER A 1 106 ? -14.043 0.193 20.383 1.00 66.69 106 SER A C 1
ATOM 859 O O . SER A 1 106 ? -14.421 1.362 20.488 1.00 66.69 106 SER A O 1
ATOM 861 N N . ASP A 1 107 ? -13.655 -0.539 21.419 1.00 70.12 107 ASP A N 1
ATOM 862 C CA . ASP A 1 107 ? -13.724 -0.100 22.811 1.00 70.12 107 ASP A CA 1
ATOM 863 C C . ASP A 1 107 ? -12.983 1.238 23.054 1.00 70.12 107 ASP A C 1
ATOM 865 O O . ASP A 1 107 ? -12.082 1.608 22.300 1.00 70.12 107 ASP A O 1
ATOM 869 N N . ARG A 1 108 ? -13.317 1.996 24.110 1.00 61.06 108 ARG A N 1
ATOM 870 C CA . ARG A 1 108 ? -12.796 3.373 24.329 1.00 61.06 108 ARG A CA 1
ATOM 871 C C . ARG A 1 108 ? -11.259 3.476 24.322 1.00 61.06 108 ARG A C 1
ATOM 873 O O . ARG A 1 108 ? -10.727 4.507 23.917 1.00 61.06 108 ARG A O 1
ATOM 880 N N . ARG A 1 109 ? -10.537 2.422 24.730 1.00 63.62 109 ARG A N 1
ATOM 881 C CA . ARG A 1 109 ? -9.058 2.348 24.661 1.00 63.62 109 ARG A CA 1
ATOM 882 C C . ARG A 1 109 ? -8.510 2.273 23.234 1.00 63.62 109 ARG A C 1
ATOM 884 O O . ARG A 1 109 ? -7.363 2.653 23.008 1.00 63.62 109 ARG A O 1
ATOM 891 N N . ASP A 1 110 ? -9.308 1.817 22.279 1.00 70.31 110 ASP A N 1
ATOM 892 C CA . ASP A 1 110 ? -8.899 1.702 20.885 1.00 70.31 110 ASP A CA 1
ATOM 893 C C . ASP A 1 110 ? -9.019 3.019 20.126 1.00 70.31 110 ASP A C 1
ATOM 895 O O . ASP A 1 110 ? -8.316 3.193 19.138 1.00 70.31 110 ASP A O 1
ATOM 899 N N . LEU A 1 111 ? -9.814 3.989 20.594 1.00 75.00 111 LEU A N 1
ATOM 900 C CA . LEU A 1 111 ? -9.898 5.300 19.942 1.00 75.00 111 LEU A CA 1
ATOM 901 C C . LEU A 1 111 ? -8.552 6.039 19.977 1.00 75.00 111 LEU A C 1
ATOM 903 O O . LEU A 1 111 ? -8.069 6.480 18.937 1.00 75.00 111 LEU A O 1
ATOM 907 N N . SER A 1 112 ? -7.900 6.113 21.143 1.00 78.00 112 SER A N 1
ATOM 908 C CA . SER A 1 112 ? -6.576 6.743 21.263 1.00 78.00 112 SER A CA 1
ATOM 909 C C . SER A 1 112 ? -5.516 6.014 20.433 1.00 78.00 112 SER A C 1
ATOM 911 O O . SER A 1 112 ? -4.653 6.650 19.834 1.00 78.00 112 SER A O 1
ATOM 913 N N . ARG A 1 113 ? -5.605 4.680 20.337 1.00 78.06 113 ARG A N 1
ATOM 914 C CA . ARG A 1 113 ? -4.714 3.866 19.493 1.00 78.06 113 ARG A CA 1
ATOM 915 C C . ARG A 1 113 ? -4.955 4.104 18.005 1.00 78.06 113 ARG A C 1
ATOM 917 O O . ARG A 1 113 ? -3.996 4.207 17.253 1.00 78.06 113 ARG A O 1
ATOM 924 N N . LYS A 1 114 ? -6.216 4.233 17.583 1.00 82.31 114 LYS A N 1
ATOM 925 C CA . LYS A 1 114 ? -6.597 4.578 16.207 1.00 82.31 114 LYS A CA 1
ATOM 926 C C . LYS A 1 114 ? -6.084 5.961 15.819 1.00 82.31 114 LYS A C 1
ATOM 928 O O . LYS A 1 114 ? -5.474 6.095 14.768 1.00 82.31 114 LYS A O 1
ATOM 933 N N . LEU A 1 115 ? -6.268 6.962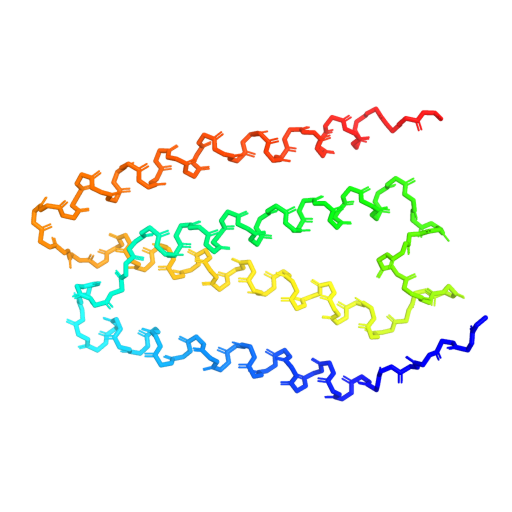 16.681 1.00 84.25 115 LEU A N 1
ATOM 934 C CA . LEU A 1 115 ? -5.759 8.316 16.447 1.00 84.25 115 LEU A CA 1
ATOM 935 C C . LEU A 1 115 ? -4.230 8.342 16.371 1.00 84.25 115 LEU A C 1
ATOM 937 O O . LEU A 1 115 ? -3.676 8.953 15.462 1.00 84.25 115 LEU A O 1
ATOM 941 N N . SER A 1 116 ? -3.551 7.627 17.272 1.00 85.31 116 SER A N 1
ATOM 942 C CA . SER A 1 116 ? -2.095 7.476 17.219 1.00 85.31 116 SER A CA 1
ATOM 943 C C . SER A 1 116 ? -1.637 6.785 15.930 1.00 85.31 116 SER A C 1
ATOM 945 O O . SER A 1 116 ? -0.688 7.251 15.307 1.00 85.31 116 SER A O 1
ATOM 947 N N . ALA A 1 117 ? -2.334 5.735 15.485 1.00 84.75 117 ALA A N 1
ATOM 948 C CA . ALA A 1 117 ? -2.022 5.040 14.240 1.00 84.75 117 ALA A CA 1
ATOM 949 C C . ALA A 1 117 ? -2.233 5.922 12.999 1.00 84.75 117 ALA A C 1
ATOM 951 O O . ALA A 1 117 ? -1.394 5.921 12.102 1.00 84.75 117 ALA A O 1
ATOM 952 N N . ILE A 1 118 ? -3.314 6.711 12.961 1.00 87.06 118 ILE A N 1
ATOM 953 C CA . ILE A 1 118 ? -3.553 7.703 11.902 1.00 87.06 118 ILE A CA 1
ATOM 954 C C . ILE A 1 118 ? -2.420 8.730 11.885 1.00 87.06 118 ILE A C 1
ATOM 956 O O . ILE A 1 118 ? -1.842 8.977 10.831 1.00 87.06 118 ILE A O 1
ATOM 960 N N . GLY A 1 119 ? -2.080 9.300 13.045 1.00 87.56 119 GLY A N 1
ATOM 961 C CA . GLY A 1 119 ? -1.002 10.282 13.157 1.00 87.56 119 GLY A CA 1
ATOM 962 C C . GLY A 1 119 ? 0.342 9.722 12.693 1.00 87.56 119 GLY A C 1
ATOM 963 O O . GLY A 1 119 ? 1.044 10.379 11.930 1.00 87.56 119 GLY A O 1
ATOM 964 N N . ALA A 1 120 ? 0.664 8.486 13.080 1.00 87.81 120 ALA A N 1
ATOM 965 C CA . ALA A 1 120 ? 1.871 7.797 12.636 1.00 87.81 120 ALA A CA 1
ATOM 966 C C . ALA A 1 120 ? 1.895 7.590 11.113 1.00 87.81 120 ALA A C 1
ATOM 968 O O . ALA A 1 120 ? 2.916 7.860 10.486 1.00 87.81 120 ALA A O 1
ATOM 969 N N . TYR A 1 121 ? 0.780 7.172 10.502 1.00 88.62 121 TYR A N 1
ATOM 970 C CA . TYR A 1 121 ? 0.714 6.997 9.048 1.00 88.62 121 TYR A CA 1
ATOM 971 C C . TYR A 1 121 ? 0.831 8.327 8.295 1.00 88.62 121 TYR A C 1
ATOM 973 O O . TYR A 1 121 ? 1.590 8.425 7.335 1.00 88.62 121 TYR A O 1
ATOM 981 N N . ILE A 1 122 ? 0.135 9.371 8.756 1.00 88.31 122 ILE A N 1
ATOM 982 C CA . ILE A 1 122 ? 0.213 10.715 8.164 1.00 88.31 122 ILE A CA 1
ATOM 983 C C . ILE A 1 122 ? 1.630 11.279 8.273 1.00 88.31 122 ILE A C 1
ATOM 985 O O . ILE A 1 122 ? 2.092 11.901 7.326 1.00 88.31 122 ILE A O 1
ATOM 989 N N . ALA A 1 123 ? 2.326 11.060 9.392 1.00 88.69 123 ALA A N 1
ATOM 990 C CA . ALA A 1 123 ? 3.712 11.490 9.559 1.00 88.69 123 ALA A CA 1
ATOM 991 C C . ALA A 1 123 ? 4.690 10.682 8.688 1.00 88.69 123 ALA A C 1
ATOM 993 O O . ALA A 1 123 ? 5.674 11.233 8.201 1.00 88.69 123 ALA A O 1
ATOM 994 N N . PHE A 1 124 ? 4.414 9.394 8.466 1.00 87.62 124 PHE A N 1
ATOM 995 C CA . PHE A 1 124 ? 5.223 8.525 7.611 1.00 87.62 124 PHE A CA 1
ATOM 996 C C . PHE A 1 124 ? 5.076 8.848 6.117 1.00 87.62 124 PHE A C 1
ATOM 998 O O . PHE A 1 124 ? 6.064 8.820 5.386 1.00 87.62 124 PHE A O 1
ATOM 1005 N N . LEU A 1 125 ? 3.865 9.188 5.661 1.00 85.38 125 LEU A N 1
ATOM 1006 C CA . LEU A 1 125 ? 3.586 9.494 4.256 1.00 85.38 125 LEU A CA 1
ATOM 1007 C C . LEU A 1 125 ? 4.569 10.493 3.625 1.00 85.38 125 LEU A C 1
ATOM 1009 O O . LEU A 1 125 ? 5.155 10.131 2.611 1.00 85.38 125 LEU A O 1
ATOM 1013 N N . PRO A 1 126 ? 4.817 11.698 4.172 1.00 83.69 126 PRO A N 1
ATOM 1014 C CA . PRO A 1 126 ? 5.756 12.633 3.567 1.00 83.69 126 PRO A CA 1
ATOM 1015 C C . PRO A 1 126 ? 7.190 12.097 3.574 1.00 83.69 126 PRO A C 1
ATOM 1017 O O . PRO A 1 126 ? 7.908 12.329 2.613 1.00 83.69 126 PRO A O 1
ATOM 1020 N N . ILE A 1 127 ? 7.602 11.338 4.595 1.00 84.12 127 ILE A N 1
ATOM 1021 C CA . ILE A 1 127 ? 8.952 10.753 4.655 1.00 84.12 127 ILE A CA 1
ATOM 1022 C C . ILE A 1 127 ? 9.165 9.775 3.498 1.00 84.12 127 ILE A C 1
ATOM 1024 O O . ILE A 1 127 ? 10.223 9.777 2.880 1.00 84.12 127 ILE A O 1
ATOM 1028 N N . SER A 1 128 ? 8.156 8.960 3.191 1.00 82.31 128 SER A N 1
ATOM 1029 C CA . SER A 1 128 ? 8.228 8.008 2.085 1.00 82.31 128 SER A CA 1
ATOM 1030 C C . SER A 1 128 ? 8.035 8.694 0.728 1.00 82.31 128 SER A C 1
ATOM 1032 O O . SER A 1 128 ? 8.773 8.439 -0.211 1.00 82.31 128 SER A O 1
ATOM 1034 N N . VAL A 1 129 ? 7.071 9.606 0.616 1.00 80.88 129 VAL A N 1
ATOM 1035 C CA . VAL A 1 129 ? 6.582 10.123 -0.668 1.00 80.88 129 VAL A CA 1
ATOM 1036 C C . VAL A 1 129 ? 7.379 11.330 -1.181 1.00 80.88 129 VAL A C 1
ATOM 1038 O O . VAL A 1 129 ? 7.565 11.466 -2.388 1.00 80.88 129 VAL A O 1
ATOM 1041 N N . VAL A 1 130 ? 7.878 12.203 -0.299 1.00 81.75 130 VAL A N 1
ATOM 1042 C CA . VAL A 1 130 ? 8.643 13.400 -0.705 1.00 81.75 130 VAL A CA 1
ATOM 1043 C C . VAL A 1 130 ? 9.911 13.051 -1.493 1.00 81.75 130 VAL A C 1
ATOM 1045 O O . VAL A 1 130 ? 10.101 13.676 -2.535 1.00 81.75 130 VAL A O 1
ATOM 1048 N N . PRO A 1 131 ? 10.744 12.067 -1.087 1.00 78.31 131 PRO A N 1
ATOM 1049 C CA . PRO A 1 131 ? 11.921 11.675 -1.863 1.00 78.31 131 PRO A CA 1
ATOM 1050 C C . PRO A 1 131 ? 11.587 11.300 -3.308 1.00 78.31 131 PRO A C 1
ATOM 1052 O O . PRO A 1 131 ? 12.291 11.708 -4.219 1.00 78.31 131 PRO A O 1
ATOM 1055 N N . VAL A 1 132 ? 10.469 10.602 -3.524 1.00 79.12 132 VAL A N 1
ATOM 1056 C CA . VAL A 1 132 ? 10.020 10.190 -4.859 1.00 79.12 132 VAL A CA 1
ATOM 1057 C C . VAL A 1 132 ? 9.586 11.372 -5.719 1.00 79.12 132 VAL A C 1
ATOM 1059 O O . VAL A 1 132 ? 9.925 11.438 -6.894 1.00 79.12 132 VAL A O 1
ATOM 1062 N N . PHE A 1 133 ? 8.828 12.318 -5.164 1.00 76.44 133 PHE A N 1
ATOM 1063 C CA . PHE A 1 133 ? 8.401 13.487 -5.939 1.00 76.44 133 PHE A CA 1
ATOM 1064 C C . PHE A 1 133 ? 9.545 14.460 -6.214 1.00 76.44 133 PHE A C 1
ATOM 1066 O O . PHE A 1 133 ? 9.571 15.054 -7.288 1.00 76.44 133 PHE A O 1
ATOM 1073 N N . ALA A 1 134 ? 10.471 14.629 -5.267 1.00 78.75 134 ALA A N 1
ATOM 1074 C CA . ALA A 1 134 ? 11.664 15.444 -5.475 1.00 78.75 134 ALA A CA 1
ATOM 1075 C C . ALA A 1 134 ? 12.493 14.903 -6.649 1.00 78.75 134 ALA A C 1
ATOM 1077 O O . ALA A 1 134 ? 12.888 15.661 -7.526 1.00 78.75 134 ALA A O 1
ATOM 1078 N N . ASP A 1 135 ? 12.644 13.586 -6.696 1.00 73.50 135 ASP A N 1
ATOM 1079 C CA . ASP A 1 135 ? 13.379 12.855 -7.720 1.00 73.50 135 ASP A CA 1
ATOM 1080 C C . ASP A 1 135 ? 12.705 12.878 -9.107 1.00 73.50 135 ASP A C 1
ATOM 1082 O O . ASP A 1 135 ? 13.368 13.028 -10.125 1.00 73.50 135 ASP A O 1
ATOM 1086 N N . VAL A 1 136 ? 11.370 12.854 -9.174 1.00 75.31 136 VAL A N 1
ATOM 1087 C CA . VAL A 1 136 ? 10.640 13.061 -10.443 1.00 75.31 136 V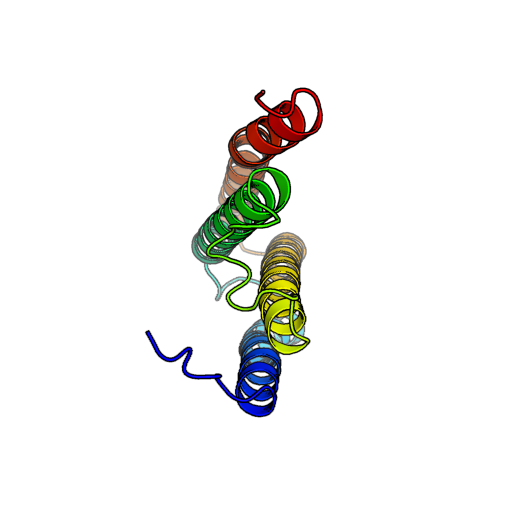AL A CA 1
ATOM 1088 C C . VAL A 1 136 ? 10.813 14.489 -10.989 1.00 75.31 136 VAL A C 1
ATOM 1090 O O . VAL A 1 136 ? 10.773 14.692 -12.203 1.00 75.31 136 VAL A O 1
ATOM 1093 N N . ILE A 1 137 ? 10.937 15.492 -10.112 1.00 77.06 137 ILE A N 1
ATOM 1094 C CA . ILE A 1 137 ? 11.029 16.912 -10.495 1.00 77.06 137 ILE A CA 1
ATOM 1095 C C . ILE A 1 137 ? 12.461 17.290 -10.894 1.00 77.06 137 ILE A C 1
ATOM 1097 O O . ILE A 1 137 ? 12.648 18.014 -11.872 1.00 77.06 137 ILE A O 1
ATOM 1101 N N . GLU A 1 138 ? 13.453 16.800 -10.156 1.00 68.50 138 GLU A N 1
ATOM 1102 C CA . GLU A 1 138 ? 14.873 16.895 -10.486 1.00 68.50 138 GLU A CA 1
ATOM 1103 C C . GLU A 1 138 ? 15.406 15.479 -10.724 1.00 68.50 138 GLU A C 1
ATOM 1105 O O . GLU A 1 138 ? 16.042 14.921 -9.827 1.00 68.50 138 GLU A O 1
ATOM 1110 N N . PRO A 1 139 ? 15.148 14.876 -11.903 1.00 59.56 139 PRO A N 1
ATOM 1111 C CA . PRO A 1 139 ? 15.780 13.611 -12.239 1.00 59.56 139 PRO A CA 1
ATOM 1112 C C . PRO A 1 139 ? 17.287 13.848 -12.187 1.00 59.56 139 PRO A C 1
ATOM 1114 O O . PRO A 1 139 ? 17.809 14.703 -12.911 1.00 59.56 139 PRO A O 1
ATOM 1117 N N . GLY A 1 140 ? 17.966 13.169 -11.261 1.00 59.69 140 GLY A N 1
ATOM 1118 C CA . GLY A 1 140 ? 19.412 13.265 -11.118 1.00 59.69 140 GLY A CA 1
ATOM 1119 C C . GLY A 1 140 ? 20.072 13.039 -12.478 1.00 59.69 140 GLY A C 1
ATOM 1120 O O . GLY A 1 140 ? 19.778 12.053 -13.149 1.00 59.69 140 GLY A O 1
ATOM 1121 N N . THR A 1 141 ? 20.902 13.998 -12.894 1.00 43.72 141 THR A N 1
ATOM 1122 C CA . THR A 1 141 ? 21.752 13.945 -14.098 1.00 43.72 141 THR A CA 1
ATOM 1123 C C . THR A 1 141 ? 22.563 12.667 -14.200 1.00 43.72 141 THR A C 1
ATOM 1125 O O . THR A 1 141 ? 23.143 12.291 -13.153 1.00 43.72 141 THR A O 1
#

Radius of gyration: 18.09 Å; chains: 1; bounding box: 42×35×48 Å

Sequence (141 aa):
MGVYNVPDWIRIVLLVSSVLSFVPQLHRIFTRKTSSGISTCYVLFNLISTTEQFTLAFFCIVNNFDDSDFFVHSPVNAGDWINWAQMAVLGLLWLSLFFVCLYFPSDRRDLSRKLSAIGAYIAFLPISVVPVFADVIEPGT

InterPro domains:
  IPR006603 PQ-loop repeat [PF04193] (12-67)

Organism: NCBI:txid1231657